Protein AF-A0A959H2X7-F1 (afdb_monomer)

Structure (mmCIF, N/CA/C/O backbone):
data_AF-A0A959H2X7-F1
#
_entry.id   AF-A0A959H2X7-F1
#
loop_
_atom_site.group_PDB
_atom_site.id
_atom_site.type_symbol
_atom_site.label_atom_id
_atom_site.label_alt_id
_atom_site.label_comp_id
_atom_site.label_asym_id
_atom_site.label_entity_id
_atom_site.label_seq_id
_atom_site.pdbx_PDB_ins_code
_atom_site.Cartn_x
_atom_site.Cartn_y
_atom_site.Cartn_z
_atom_site.occupancy
_atom_site.B_iso_or_equiv
_atom_site.auth_seq_id
_atom_site.auth_comp_id
_atom_site.auth_asym_id
_atom_site.auth_atom_id
_atom_site.pdbx_PDB_model_num
ATOM 1 N N . MET A 1 1 ? -2.324 6.384 -25.049 1.00 55.34 1 MET A N 1
ATOM 2 C CA . MET A 1 1 ? -1.169 5.692 -25.666 1.00 55.34 1 MET A CA 1
ATOM 3 C C . MET A 1 1 ? 0.102 6.558 -25.771 1.00 55.34 1 MET A C 1
ATOM 5 O O . MET A 1 1 ? 1.014 6.159 -26.473 1.00 55.34 1 MET A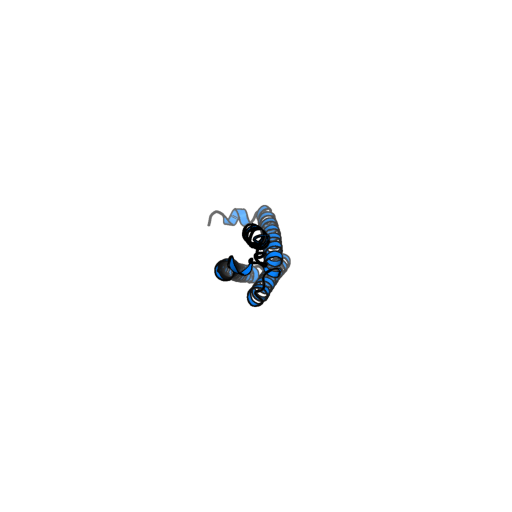 O 1
ATOM 9 N N . LEU A 1 2 ? 0.213 7.703 -25.070 1.00 51.81 2 LEU A N 1
ATOM 10 C CA . LEU A 1 2 ? 1.432 8.545 -25.046 1.00 51.81 2 LEU A CA 1
ATOM 11 C C . LEU A 1 2 ? 2.323 8.313 -23.806 1.00 51.81 2 LEU A C 1
ATOM 13 O O . LEU A 1 2 ? 3.511 8.597 -23.838 1.00 51.81 2 LEU A O 1
ATOM 17 N N . PHE A 1 3 ? 1.772 7.744 -22.729 1.00 52.09 3 PHE A N 1
ATOM 18 C CA . PHE A 1 3 ? 2.490 7.519 -21.465 1.00 52.09 3 PHE A CA 1
ATOM 19 C C . PHE A 1 3 ? 3.206 6.166 -21.377 1.00 52.09 3 PHE A C 1
ATOM 21 O O . PHE A 1 3 ? 3.947 5.922 -20.431 1.00 52.09 3 PHE A O 1
ATOM 28 N N . THR A 1 4 ? 3.046 5.298 -22.377 1.00 53.69 4 THR A N 1
ATOM 29 C CA . THR A 1 4 ? 3.745 4.005 -22.444 1.00 53.69 4 THR A CA 1
ATOM 30 C C . THR A 1 4 ? 5.264 4.177 -22.576 1.00 53.69 4 THR A C 1
ATOM 32 O O . THR A 1 4 ? 6.015 3.276 -22.225 1.00 53.69 4 THR A O 1
ATOM 35 N N . PHE A 1 5 ? 5.728 5.350 -23.023 1.00 51.44 5 PHE A N 1
ATOM 36 C CA . PHE A 1 5 ? 7.151 5.688 -23.098 1.00 51.44 5 PHE A CA 1
ATOM 37 C C . PHE A 1 5 ? 7.775 5.959 -21.714 1.00 51.44 5 PHE A C 1
ATOM 39 O O . PHE A 1 5 ? 8.951 5.679 -21.515 1.00 51.44 5 PHE A O 1
ATOM 46 N N . LEU A 1 6 ? 6.992 6.424 -20.727 1.00 51.12 6 LEU A N 1
ATOM 47 C CA . LEU A 1 6 ? 7.472 6.594 -19.345 1.00 51.12 6 LEU A CA 1
ATOM 48 C C . LEU A 1 6 ? 7.590 5.253 -18.599 1.00 51.12 6 LEU A C 1
ATOM 50 O O . LEU A 1 6 ? 8.386 5.138 -17.675 1.00 51.12 6 LEU A O 1
ATOM 54 N N . ILE A 1 7 ? 6.862 4.220 -19.032 1.00 55.22 7 ILE A N 1
ATOM 55 C CA . ILE A 1 7 ? 7.018 2.840 -18.538 1.00 55.22 7 ILE A CA 1
ATOM 56 C C . ILE A 1 7 ? 8.365 2.229 -18.949 1.00 55.22 7 ILE A C 1
ATOM 58 O O . ILE A 1 7 ? 8.923 1.432 -18.207 1.00 55.22 7 ILE A O 1
ATOM 62 N N . ALA A 1 8 ? 8.931 2.647 -20.084 1.00 53.41 8 ALA A N 1
ATOM 63 C CA . ALA A 1 8 ? 10.238 2.197 -20.566 1.00 53.41 8 ALA A CA 1
ATOM 64 C C . ALA A 1 8 ? 11.419 3.006 -19.987 1.00 53.41 8 ALA A C 1
ATOM 66 O O . ALA A 1 8 ? 12.521 2.969 -20.534 1.00 53.41 8 ALA A O 1
ATOM 67 N N . THR A 1 9 ? 11.203 3.756 -18.899 1.00 61.81 9 THR A N 1
ATOM 68 C CA . THR A 1 9 ? 12.278 4.440 -18.167 1.00 61.81 9 THR A CA 1
ATOM 69 C C . THR A 1 9 ? 12.528 3.767 -16.816 1.00 61.81 9 THR A C 1
ATOM 71 O O . THR A 1 9 ? 11.572 3.342 -16.170 1.00 61.81 9 THR A O 1
ATOM 74 N N . PRO A 1 10 ? 13.784 3.722 -16.327 1.00 61.41 10 PRO A N 1
ATOM 75 C CA . PRO A 1 10 ? 14.142 3.097 -15.043 1.00 61.41 10 PRO A CA 1
ATOM 76 C C . PRO A 1 10 ? 13.430 3.716 -13.823 1.00 61.41 10 PRO A C 1
ATOM 78 O O . PRO A 1 10 ? 13.455 3.157 -12.731 1.00 61.41 10 PRO A O 1
ATOM 81 N N . LEU A 1 11 ? 12.763 4.863 -14.000 1.00 65.06 11 LEU A N 1
ATOM 82 C CA . LEU A 1 11 ? 11.915 5.487 -12.986 1.00 65.06 11 LEU A CA 1
ATOM 83 C C . LEU A 1 11 ? 10.637 4.688 -12.688 1.00 65.06 11 LEU A C 1
ATOM 85 O O . LEU A 1 11 ? 10.121 4.783 -11.574 1.00 65.06 11 LEU A O 1
ATOM 89 N N . HIS A 1 12 ? 10.135 3.897 -13.643 1.00 72.00 12 HIS A N 1
ATOM 90 C CA . HIS A 1 12 ? 8.969 3.036 -13.437 1.00 72.00 12 HIS A CA 1
ATOM 91 C C . HIS A 1 12 ? 9.218 2.027 -12.309 1.00 72.00 12 HIS A C 1
ATOM 93 O O . HIS A 1 12 ? 8.419 1.920 -11.380 1.00 72.00 12 HIS A O 1
ATOM 99 N N . ASP A 1 13 ? 10.372 1.367 -12.326 1.00 72.38 13 ASP A N 1
ATOM 100 C CA . ASP A 1 13 ? 10.699 0.340 -11.338 1.00 72.38 13 ASP A CA 1
ATOM 101 C C . ASP A 1 13 ? 10.887 0.930 -9.933 1.00 72.38 13 ASP A C 1
ATOM 103 O O . ASP A 1 13 ? 10.501 0.312 -8.937 1.00 72.38 13 ASP A O 1
ATOM 107 N N . ILE A 1 14 ? 11.401 2.163 -9.838 1.00 79.69 14 ILE A N 1
ATOM 108 C CA . ILE A 1 14 ? 11.498 2.899 -8.569 1.00 79.69 14 ILE A CA 1
ATOM 109 C C . ILE A 1 14 ? 10.101 3.224 -8.036 1.00 79.69 14 ILE A C 1
ATOM 111 O O . ILE A 1 14 ? 9.827 2.985 -6.860 1.00 79.69 14 ILE A O 1
ATOM 115 N N . MET A 1 15 ? 9.205 3.733 -8.886 1.00 79.31 15 MET A N 1
ATOM 116 C CA . MET A 1 15 ? 7.830 4.049 -8.490 1.00 79.31 15 MET A CA 1
ATOM 117 C C . MET A 1 15 ? 7.098 2.805 -7.979 1.00 79.31 15 MET A C 1
ATOM 119 O O . MET A 1 15 ? 6.458 2.861 -6.927 1.00 79.31 15 MET A O 1
ATOM 123 N N . VAL A 1 16 ? 7.227 1.676 -8.681 1.00 79.44 16 VAL A N 1
ATOM 124 C CA . VAL A 1 16 ? 6.609 0.413 -8.257 1.00 79.44 16 VAL A CA 1
ATOM 125 C C . VAL A 1 16 ? 7.199 -0.065 -6.932 1.00 79.44 16 VAL A C 1
ATOM 127 O O . VAL A 1 16 ? 6.450 -0.494 -6.054 1.00 79.44 16 VAL A O 1
ATOM 130 N N . THR A 1 17 ? 8.512 0.073 -6.740 1.00 82.31 17 THR A N 1
ATOM 131 C CA . THR A 1 17 ? 9.177 -0.292 -5.481 1.00 82.31 17 THR A CA 1
ATOM 132 C C . THR A 1 17 ? 8.684 0.568 -4.316 1.00 82.31 17 THR A C 1
ATOM 134 O O . THR A 1 17 ? 8.293 0.025 -3.284 1.00 82.31 17 THR A O 1
ATOM 137 N N . VAL A 1 18 ? 8.632 1.894 -4.480 1.00 86.00 18 VAL A N 1
ATOM 138 C CA . VAL A 1 18 ? 8.153 2.830 -3.445 1.00 86.00 18 VAL A CA 1
ATOM 139 C C . VAL A 1 18 ? 6.676 2.605 -3.125 1.00 86.00 18 VAL A C 1
ATOM 141 O O . VAL A 1 18 ? 6.293 2.572 -1.957 1.00 86.00 18 VAL A O 1
ATOM 144 N N . SER A 1 19 ? 5.836 2.410 -4.144 1.00 84.31 19 SER A N 1
ATOM 145 C CA . SER A 1 19 ? 4.428 2.082 -3.920 1.00 84.31 19 SER A CA 1
ATOM 146 C C . SER A 1 19 ? 4.300 0.769 -3.154 1.00 84.31 19 SER A C 1
ATOM 148 O O . SER A 1 19 ? 3.525 0.687 -2.207 1.00 84.31 19 SER A O 1
ATOM 150 N N . SER A 1 20 ? 5.083 -0.246 -3.519 1.00 82.44 20 SER A N 1
ATOM 151 C CA . SER A 1 20 ? 5.008 -1.563 -2.892 1.00 82.44 20 SER A CA 1
ATOM 152 C C . SER A 1 20 ? 5.427 -1.535 -1.422 1.00 82.44 20 SER A C 1
ATOM 154 O O . SER A 1 20 ? 4.765 -2.150 -0.587 1.00 82.44 20 SER A O 1
ATOM 156 N N . THR A 1 21 ? 6.487 -0.797 -1.079 1.00 85.56 21 THR A N 1
ATOM 157 C CA . THR A 1 21 ? 6.936 -0.655 0.315 1.00 85.56 21 THR A CA 1
ATOM 158 C C . THR A 1 21 ? 5.927 0.114 1.158 1.00 85.56 21 THR A C 1
ATOM 160 O O . THR A 1 21 ? 5.614 -0.320 2.268 1.00 85.56 21 THR A O 1
ATOM 163 N N . LEU A 1 22 ? 5.359 1.202 0.628 1.00 86.94 22 LEU A N 1
ATOM 164 C CA . LEU A 1 22 ? 4.331 1.973 1.326 1.00 86.94 22 LEU A CA 1
ATOM 165 C C . LEU A 1 22 ? 3.063 1.141 1.547 1.00 86.94 22 LEU A C 1
ATOM 167 O O . LEU A 1 22 ? 2.499 1.147 2.641 1.00 86.94 22 LEU A O 1
ATOM 171 N N . THR A 1 23 ? 2.644 0.377 0.538 1.00 84.38 23 THR A N 1
ATOM 172 C CA . THR A 1 23 ? 1.507 -0.536 0.644 1.00 84.38 23 THR A CA 1
ATOM 173 C C . THR A 1 23 ? 1.774 -1.663 1.644 1.00 84.38 23 THR A C 1
ATOM 175 O O . THR A 1 23 ? 0.892 -1.975 2.445 1.00 84.38 23 THR A O 1
ATOM 178 N N . MET A 1 24 ? 2.985 -2.233 1.669 1.00 84.69 24 MET A N 1
ATOM 179 C CA . MET A 1 24 ? 3.352 -3.250 2.659 1.00 84.69 24 MET A CA 1
ATOM 180 C C . MET A 1 24 ? 3.296 -2.686 4.082 1.00 84.69 24 MET A C 1
ATOM 182 O O . MET A 1 24 ? 2.736 -3.318 4.977 1.00 84.69 24 MET A O 1
ATOM 186 N N . LEU A 1 25 ? 3.837 -1.481 4.282 1.00 87.62 25 LEU A N 1
ATOM 187 C CA . LEU A 1 25 ? 3.815 -0.797 5.570 1.00 87.62 25 LEU A CA 1
ATOM 188 C C . LEU A 1 25 ? 2.375 -0.489 6.003 1.00 87.62 25 LEU A C 1
ATOM 190 O O . LEU A 1 25 ? 2.002 -0.771 7.140 1.00 87.62 25 LEU A O 1
ATOM 194 N N . GLY A 1 26 ? 1.543 0.016 5.088 1.00 86.19 26 GLY A N 1
ATOM 195 C CA . GLY A 1 26 ? 0.124 0.271 5.336 1.00 86.19 26 GLY A CA 1
ATOM 196 C C . GLY A 1 26 ? -0.630 -0.992 5.756 1.00 86.19 26 GLY A C 1
ATOM 197 O O . GLY A 1 26 ? -1.279 -1.000 6.802 1.00 86.19 26 GLY A O 1
ATOM 198 N N . LEU A 1 27 ? -0.484 -2.088 5.001 1.00 83.25 27 LEU A N 1
ATOM 199 C CA . LEU A 1 27 ? -1.080 -3.382 5.348 1.00 83.25 27 LEU A CA 1
ATOM 200 C C . LEU A 1 27 ? -0.578 -3.905 6.696 1.00 83.25 27 LEU A C 1
ATOM 202 O O . LEU A 1 27 ? -1.370 -4.452 7.460 1.00 83.25 27 LEU A O 1
ATOM 206 N N . PHE A 1 28 ? 0.701 -3.716 7.020 1.00 84.38 28 PHE A N 1
ATOM 207 C CA . PHE A 1 28 ? 1.258 -4.119 8.309 1.00 84.38 28 PHE A CA 1
ATOM 208 C C . PHE A 1 28 ? 0.587 -3.382 9.477 1.00 84.38 28 PHE A C 1
ATOM 210 O O . PHE A 1 28 ? 0.102 -4.029 10.408 1.00 84.38 28 PHE A O 1
ATOM 217 N N . TYR A 1 29 ? 0.478 -2.052 9.409 1.00 85.06 29 TYR A N 1
ATOM 218 C CA . TYR A 1 29 ? -0.203 -1.265 10.445 1.00 85.06 29 TYR A CA 1
ATOM 219 C C . TYR A 1 29 ? -1.683 -1.629 10.571 1.00 85.06 29 TYR A C 1
ATOM 221 O O . TYR A 1 29 ? -2.167 -1.837 11.685 1.00 85.06 29 TYR A O 1
ATOM 229 N N . ILE A 1 30 ? -2.384 -1.766 9.442 1.00 82.69 30 ILE A N 1
ATOM 230 C CA . ILE A 1 30 ? -3.786 -2.201 9.417 1.00 82.69 30 ILE A CA 1
ATOM 231 C C . ILE A 1 30 ? -3.926 -3.584 10.064 1.00 82.69 30 ILE A C 1
ATOM 233 O O . ILE A 1 30 ? -4.817 -3.794 10.881 1.00 82.69 30 ILE A O 1
ATOM 237 N N . THR A 1 31 ? -3.019 -4.517 9.770 1.00 81.94 31 THR A N 1
ATOM 238 C CA . THR A 1 31 ? -3.040 -5.868 10.349 1.00 81.94 31 THR A CA 1
ATOM 239 C C . THR A 1 31 ? -2.841 -5.831 11.860 1.00 81.94 31 THR A C 1
ATOM 241 O O . THR A 1 31 ? -3.597 -6.472 12.588 1.00 81.94 31 THR A O 1
ATOM 244 N N . VAL A 1 32 ? -1.868 -5.062 12.360 1.00 81.62 32 VAL A N 1
ATOM 245 C CA . VAL A 1 32 ? -1.637 -4.901 13.807 1.00 81.62 32 VAL A CA 1
ATOM 246 C C . VAL A 1 32 ? -2.862 -4.292 14.495 1.00 81.62 32 VAL A C 1
ATOM 248 O O . VAL A 1 32 ? -3.254 -4.749 15.572 1.00 81.62 32 VAL A O 1
ATOM 251 N N . PHE A 1 33 ? -3.494 -3.302 13.863 1.00 79.00 33 PHE A N 1
ATOM 252 C CA . PHE A 1 33 ? -4.722 -2.684 14.354 1.00 79.00 33 PHE A CA 1
ATOM 253 C C . PHE A 1 33 ? -5.888 -3.685 14.403 1.00 79.00 33 PHE A C 1
ATOM 255 O O . PHE A 1 33 ? -6.535 -3.837 15.437 1.00 79.00 33 PHE A O 1
ATOM 262 N N . ILE A 1 34 ? -6.100 -4.454 13.333 1.00 77.00 34 ILE A N 1
ATOM 263 C CA . ILE A 1 34 ? -7.148 -5.481 13.251 1.00 77.00 34 ILE A CA 1
ATOM 264 C C . ILE A 1 34 ? -6.887 -6.643 14.217 1.00 77.00 34 ILE A C 1
ATOM 266 O O . ILE A 1 34 ? -7.827 -7.204 14.775 1.00 77.00 34 ILE A O 1
ATOM 270 N N . LEU A 1 35 ? -5.631 -7.002 14.493 1.00 72.19 35 LEU A N 1
ATOM 271 C CA . LEU A 1 35 ? -5.313 -8.039 15.479 1.00 72.19 35 LEU A CA 1
ATOM 272 C C . LEU A 1 35 ? -5.787 -7.679 16.894 1.00 72.19 35 LEU A C 1
ATOM 274 O O . LEU A 1 35 ? -6.120 -8.592 17.659 1.00 72.19 35 LEU A O 1
ATOM 278 N N . LYS A 1 36 ? -5.860 -6.381 17.220 1.00 70.31 36 LYS A N 1
ATOM 279 C CA . LYS A 1 36 ? -6.411 -5.882 18.488 1.00 70.31 36 LYS A CA 1
ATOM 280 C C . LYS A 1 36 ? -7.936 -5.967 18.563 1.00 70.31 36 LYS A C 1
ATOM 282 O O . LYS A 1 36 ? -8.456 -5.974 19.673 1.00 70.31 36 LYS A O 1
ATOM 287 N N . THR A 1 37 ? -8.637 -6.085 17.435 1.00 71.06 37 THR A N 1
ATOM 288 C CA . THR A 1 37 ? -10.099 -6.213 17.428 1.00 71.06 37 THR A CA 1
ATOM 289 C C . THR A 1 37 ? -10.557 -7.626 17.802 1.00 71.06 37 THR A C 1
ATOM 291 O O . THR A 1 37 ? -9.828 -8.617 17.624 1.00 71.06 37 THR A O 1
ATOM 294 N N . LYS A 1 38 ? -11.782 -7.748 18.324 1.00 68.00 38 LYS A N 1
ATOM 295 C CA . LYS A 1 38 ? -12.333 -9.023 18.815 1.00 68.00 38 LYS A CA 1
ATOM 296 C C . LYS A 1 38 ? -12.900 -9.908 17.694 1.00 68.00 38 LYS A C 1
ATOM 298 O O . LYS A 1 38 ? -13.245 -11.069 17.928 1.00 68.00 38 LYS A O 1
ATOM 303 N N . LEU A 1 39 ? -12.951 -9.394 16.465 1.00 69.38 39 LEU A N 1
ATOM 304 C CA . LEU A 1 39 ? -13.560 -10.057 15.317 1.00 69.38 39 LEU A CA 1
ATOM 305 C C . LEU A 1 39 ? -12.581 -10.986 14.571 1.00 69.38 39 LEU A C 1
ATOM 307 O O . LEU A 1 39 ? -11.683 -10.551 13.853 1.00 69.38 39 LEU A O 1
ATOM 311 N N . HIS A 1 40 ? -12.775 -12.301 14.708 1.00 72.44 40 HIS A N 1
ATOM 312 C CA . HIS A 1 40 ? -11.896 -13.319 14.112 1.00 72.44 40 HIS A CA 1
ATOM 313 C C . HIS A 1 40 ? -11.960 -13.390 12.575 1.00 72.44 40 HIS A C 1
ATOM 3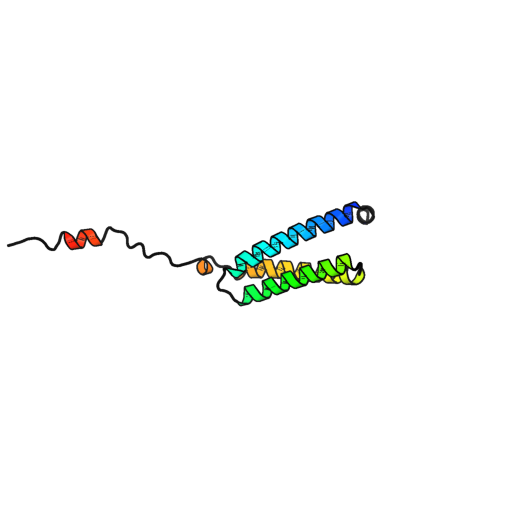15 O O . HIS A 1 40 ? -10.959 -13.717 11.941 1.00 72.44 40 HIS A O 1
ATOM 321 N N . TRP A 1 41 ? -13.102 -13.057 11.964 1.00 72.94 41 TRP A N 1
ATOM 322 C CA . TRP A 1 41 ? -13.272 -13.120 10.505 1.00 72.94 41 TRP A CA 1
ATOM 323 C C . TRP A 1 41 ? -12.412 -12.080 9.774 1.00 72.94 41 TRP A C 1
ATOM 325 O O . TRP A 1 41 ? -11.745 -12.386 8.785 1.00 72.94 41 TRP A O 1
ATOM 335 N N . LEU A 1 42 ? -12.358 -10.864 10.325 1.00 73.75 42 LEU A N 1
ATOM 336 C CA . LEU A 1 42 ? -11.530 -9.767 9.822 1.00 73.75 42 LEU A CA 1
ATOM 337 C C . LEU A 1 42 ? -10.036 -10.117 9.861 1.00 73.75 42 LEU A C 1
ATOM 339 O O . LEU A 1 42 ? -9.305 -9.796 8.925 1.00 73.75 42 LEU A O 1
ATOM 343 N N . LYS A 1 43 ? -9.589 -10.838 10.900 1.00 79.12 43 LYS A N 1
ATOM 344 C CA . LYS A 1 43 ? -8.198 -11.308 11.019 1.00 79.12 43 LYS A CA 1
ATOM 345 C C . LYS A 1 43 ? -7.815 -12.216 9.853 1.00 79.12 43 LYS A C 1
ATOM 347 O O . LYS A 1 43 ? -6.768 -12.010 9.246 1.00 79.12 43 LYS A O 1
ATOM 352 N N . PHE A 1 44 ? -8.668 -13.183 9.511 1.00 79.88 44 PHE A N 1
ATOM 353 C CA . PHE A 1 44 ? -8.404 -14.101 8.400 1.00 79.88 44 PHE A CA 1
ATOM 354 C C . PHE A 1 44 ? -8.362 -13.368 7.053 1.00 79.88 44 PHE A C 1
ATOM 356 O O . PHE A 1 44 ? -7.440 -13.578 6.264 1.00 79.88 44 PHE A O 1
ATOM 363 N N 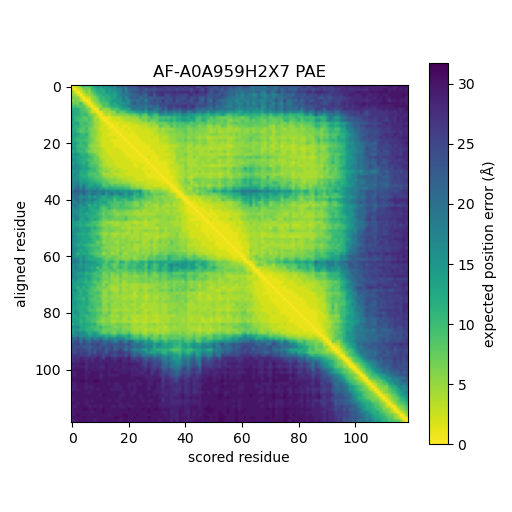. PHE A 1 45 ? -9.309 -12.453 6.821 1.00 81.06 45 PHE A N 1
ATOM 364 C CA . PHE A 1 45 ? -9.354 -11.658 5.593 1.00 81.06 45 PHE A CA 1
ATOM 365 C C . PHE A 1 45 ? -8.111 -10.766 5.437 1.00 81.06 45 PHE A C 1
ATOM 367 O O . PHE A 1 45 ? -7.497 -10.713 4.371 1.00 81.06 45 PHE A O 1
ATOM 374 N N . CYS A 1 46 ? -7.693 -10.115 6.524 1.00 81.44 46 CYS A N 1
ATOM 375 C CA . CYS A 1 46 ? -6.517 -9.255 6.542 1.00 81.44 46 CYS A CA 1
ATOM 376 C C . CYS A 1 46 ? -5.220 -10.050 6.295 1.00 81.44 46 CYS A C 1
ATOM 378 O O . CYS A 1 46 ? -4.428 -9.669 5.433 1.00 81.44 46 CYS A O 1
ATOM 380 N N . ILE A 1 47 ? -5.041 -11.212 6.937 1.00 81.94 47 ILE A N 1
ATOM 381 C CA . ILE A 1 47 ? -3.892 -12.103 6.679 1.00 81.94 47 ILE A CA 1
ATOM 382 C C . ILE A 1 47 ? -3.873 -12.566 5.214 1.00 81.94 47 ILE A C 1
ATOM 384 O O . ILE A 1 47 ? -2.818 -12.545 4.577 1.00 81.94 47 ILE A O 1
ATOM 388 N N . GLY A 1 48 ? -5.034 -12.927 4.658 1.00 84.38 48 GLY A N 1
ATOM 389 C CA . GLY A 1 48 ? -5.164 -13.298 3.247 1.00 84.38 48 GLY A CA 1
ATOM 390 C C . GLY A 1 48 ? -4.737 -12.176 2.298 1.00 84.38 48 GLY A C 1
ATOM 391 O O . GLY A 1 48 ? -3.984 -12.422 1.357 1.00 84.38 48 GLY A O 1
ATOM 392 N N . SER A 1 49 ? -5.138 -10.932 2.577 1.00 81.75 49 SER A N 1
ATOM 393 C CA . SER A 1 49 ? -4.724 -9.774 1.772 1.00 81.75 49 SER A CA 1
ATOM 394 C C . SER A 1 49 ? -3.207 -9.542 1.797 1.00 81.75 49 SER A C 1
ATOM 396 O O . SER A 1 49 ? -2.604 -9.251 0.763 1.00 81.75 49 SER A O 1
ATOM 398 N N . LEU A 1 50 ? -2.573 -9.749 2.956 1.00 83.38 50 LEU A N 1
ATOM 399 C CA . LEU A 1 50 ? -1.134 -9.586 3.136 1.00 83.38 50 LEU A CA 1
ATOM 400 C C . LEU A 1 50 ? -0.377 -10.671 2.359 1.00 83.38 50 LEU A C 1
ATOM 402 O O . LEU A 1 50 ? 0.611 -10.378 1.686 1.00 83.38 50 LEU A O 1
ATOM 406 N N . LEU A 1 51 ? -0.897 -11.902 2.360 1.00 85.12 51 LEU A N 1
ATOM 407 C CA . LEU A 1 51 ? -0.350 -13.018 1.589 1.00 85.12 51 LEU A CA 1
ATOM 408 C C . LEU A 1 51 ? -0.465 -12.807 0.069 1.00 85.12 51 LEU A C 1
ATOM 410 O O . LEU A 1 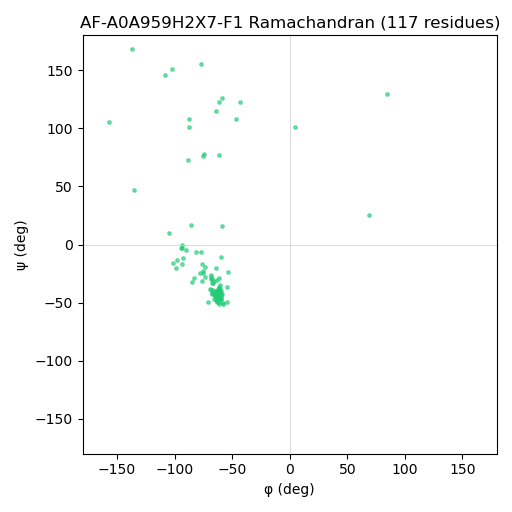51 ? 0.492 -13.077 -0.662 1.00 85.12 51 LEU A O 1
ATOM 414 N N . ILE A 1 52 ? -1.606 -12.307 -0.417 1.00 84.12 52 ILE A N 1
ATOM 415 C CA . ILE A 1 52 ? -1.809 -11.970 -1.840 1.00 84.12 52 ILE A CA 1
ATOM 416 C C . ILE A 1 52 ? -0.837 -10.868 -2.267 1.00 84.12 52 ILE A C 1
ATOM 418 O O . ILE A 1 52 ? -0.209 -10.957 -3.328 1.00 84.12 52 ILE A O 1
ATOM 422 N N . PHE A 1 53 ? -0.666 -9.851 -1.425 1.00 82.44 53 PHE A N 1
ATOM 423 C CA . PHE A 1 53 ? 0.265 -8.765 -1.693 1.00 82.44 53 PHE A CA 1
ATOM 424 C C . PHE A 1 53 ? 1.718 -9.258 -1.751 1.00 82.44 53 PHE A C 1
ATOM 426 O O . PHE A 1 53 ? 2.441 -8.956 -2.700 1.00 82.44 53 PHE A O 1
ATOM 433 N N . TYR A 1 54 ? 2.126 -10.104 -0.802 1.00 83.19 54 TYR A N 1
ATOM 434 C CA . TYR A 1 54 ? 3.464 -10.701 -0.782 1.00 83.19 54 TYR A CA 1
ATOM 435 C C . TYR A 1 54 ? 3.726 -11.578 -2.014 1.00 83.19 54 TYR A C 1
ATOM 437 O O . TYR A 1 54 ? 4.794 -11.519 -2.622 1.00 83.19 54 TYR A O 1
ATOM 445 N N . SER A 1 55 ? 2.714 -12.344 -2.429 1.00 81.56 55 SER A N 1
ATOM 446 C CA . SER A 1 55 ? 2.763 -13.157 -3.647 1.00 81.56 55 SER A CA 1
ATOM 447 C C . SER A 1 55 ? 2.938 -12.282 -4.893 1.00 81.56 55 SER A C 1
ATOM 449 O O . SER A 1 55 ? 3.725 -12.613 -5.777 1.00 81.56 55 SER A O 1
ATOM 451 N N . THR A 1 56 ? 2.266 -11.130 -4.945 1.00 80.19 56 THR A N 1
ATOM 452 C CA . THR A 1 56 ? 2.401 -10.158 -6.043 1.00 80.19 56 THR A CA 1
ATOM 453 C C . THR A 1 56 ? 3.812 -9.568 -6.106 1.00 80.19 56 THR A C 1
ATOM 455 O O . THR A 1 56 ? 4.373 -9.481 -7.198 1.00 80.19 56 THR A O 1
ATOM 458 N N . LEU A 1 57 ? 4.431 -9.250 -4.960 1.00 80.25 57 LEU A N 1
ATOM 459 C CA . LEU A 1 57 ? 5.838 -8.823 -4.906 1.00 80.25 57 LEU A CA 1
ATOM 460 C C . LEU A 1 57 ? 6.798 -9.917 -5.38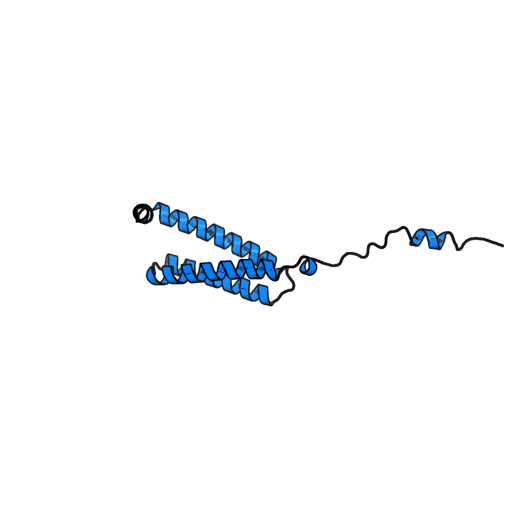7 1.00 80.25 57 LEU A C 1
ATOM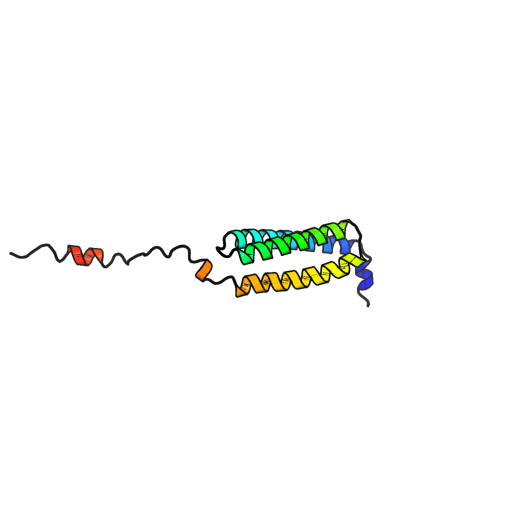 462 O O . LEU A 1 57 ? 7.735 -9.627 -6.130 1.00 80.25 57 LEU A O 1
ATOM 466 N N . TYR A 1 58 ? 6.570 -11.171 -4.989 1.00 81.69 58 TYR A N 1
ATOM 467 C CA . TYR A 1 58 ? 7.396 -12.294 -5.435 1.00 81.69 58 TYR A CA 1
ATOM 468 C C . TYR A 1 58 ? 7.332 -12.469 -6.956 1.00 81.69 58 TYR A C 1
ATOM 470 O O . TYR A 1 58 ? 8.364 -12.568 -7.617 1.00 81.69 58 TYR A O 1
ATOM 478 N N . LEU A 1 59 ? 6.125 -12.435 -7.526 1.00 81.56 59 LEU A N 1
ATOM 479 C CA . LEU A 1 59 ? 5.925 -12.469 -8.974 1.00 81.56 59 LEU A CA 1
ATOM 480 C C . LEU A 1 59 ? 6.601 -11.290 -9.681 1.00 81.56 59 LEU A C 1
ATOM 482 O O . LEU A 1 59 ? 7.155 -11.477 -10.767 1.00 81.56 59 LEU A O 1
ATOM 486 N N . TYR A 1 60 ? 6.531 -10.093 -9.084 1.00 75.38 60 TYR A N 1
ATOM 487 C CA . TYR A 1 60 ? 7.165 -8.882 -9.607 1.00 75.38 60 TYR A CA 1
ATOM 488 C C . TYR A 1 60 ? 8.681 -9.064 -9.698 1.00 75.38 60 TYR A C 1
ATOM 490 O O . TYR A 1 60 ? 9.259 -8.841 -10.759 1.00 75.38 60 TYR A O 1
ATOM 498 N N . GLY A 1 61 ? 9.309 -9.588 -8.641 1.00 76.12 61 GLY A N 1
ATOM 499 C CA . GLY A 1 61 ? 10.733 -9.938 -8.650 1.00 76.12 61 GLY A CA 1
ATOM 500 C C . GLY A 1 61 ? 11.089 -11.086 -9.604 1.00 76.12 61 GLY A C 1
ATOM 501 O O . GLY A 1 61 ? 12.173 -11.091 -10.178 1.00 76.12 61 GLY A O 1
ATOM 502 N N . ALA A 1 62 ? 10.176 -12.037 -9.818 1.00 80.62 62 ALA A N 1
ATOM 503 C CA . ALA A 1 62 ? 10.369 -13.162 -10.735 1.00 80.62 62 ALA A CA 1
ATOM 504 C C . ALA A 1 62 ? 10.209 -12.793 -12.226 1.00 80.62 62 ALA A C 1
ATOM 506 O O . ALA A 1 62 ? 10.447 -13.638 -13.090 1.00 80.62 62 ALA A O 1
ATOM 507 N N . GLY A 1 63 ? 9.787 -11.564 -12.552 1.00 74.25 63 GLY A N 1
ATOM 508 C CA . GLY A 1 63 ? 9.674 -11.085 -13.934 1.00 74.25 63 GLY A CA 1
ATOM 509 C C . GLY A 1 63 ? 8.568 -11.762 -14.756 1.00 74.25 63 GLY A C 1
ATOM 510 O O . GLY A 1 63 ? 8.659 -11.831 -15.980 1.00 74.25 63 GLY A O 1
ATOM 511 N N . HIS A 1 64 ? 7.517 -12.287 -14.116 1.00 76.12 64 HIS A N 1
ATOM 512 C CA . HIS A 1 64 ? 6.407 -12.965 -14.803 1.00 76.12 64 HIS A CA 1
ATOM 513 C C . HIS A 1 64 ? 5.297 -11.978 -15.220 1.00 76.12 64 HIS A C 1
ATOM 515 O O . HIS A 1 64 ? 4.202 -11.948 -14.655 1.00 76.12 64 HIS A O 1
ATOM 521 N N . TRP A 1 65 ? 5.574 -11.158 -16.238 1.00 74.19 65 TRP A N 1
ATOM 522 C CA . TRP A 1 65 ? 4.756 -10.006 -16.665 1.00 74.19 65 TRP A CA 1
ATOM 523 C C . TRP A 1 65 ? 3.275 -10.315 -16.965 1.00 74.19 65 TRP A C 1
ATOM 525 O O . TRP A 1 65 ? 2.396 -9.516 -16.644 1.00 74.19 65 TRP A O 1
ATOM 535 N N . GLY A 1 66 ? 2.970 -11.481 -17.547 1.00 78.75 66 GLY A N 1
ATOM 536 C CA . GLY A 1 66 ? 1.584 -11.880 -17.837 1.00 78.75 66 GLY A CA 1
ATOM 537 C C . GLY A 1 66 ? 0.774 -12.185 -16.574 1.00 78.75 66 GLY A C 1
ATOM 538 O O . GLY A 1 66 ? -0.392 -11.809 -16.464 1.00 78.75 66 GLY A O 1
ATOM 539 N N . LEU A 1 67 ? 1.415 -12.814 -15.590 1.00 77.56 67 LEU A N 1
ATOM 540 C CA . LEU A 1 67 ? 0.800 -13.138 -14.306 1.00 77.56 67 LEU A CA 1
ATOM 541 C C . LEU A 1 67 ? 0.691 -11.882 -13.420 1.00 77.56 67 LEU A C 1
ATOM 543 O O . LEU A 1 67 ? -0.291 -11.734 -12.696 1.00 77.56 67 LEU A O 1
ATOM 547 N N . LEU A 1 68 ? 1.633 -10.936 -13.547 1.00 77.56 68 LEU A N 1
ATOM 548 C CA . LEU A 1 68 ? 1.578 -9.614 -12.904 1.00 77.56 68 LEU A CA 1
ATOM 549 C C . LEU A 1 68 ? 0.289 -8.866 -13.231 1.00 77.56 68 LEU A C 1
ATOM 551 O O . LEU A 1 68 ? -0.385 -8.384 -12.325 1.00 77.56 68 LEU A O 1
ATOM 555 N N . ALA A 1 69 ? -0.075 -8.795 -14.513 1.00 82.06 69 ALA A N 1
ATOM 556 C CA . ALA A 1 69 ? -1.271 -8.074 -14.943 1.00 82.06 69 ALA A CA 1
ATOM 557 C C . ALA A 1 69 ? -2.553 -8.660 -14.320 1.00 82.06 69 ALA A C 1
ATOM 559 O O . ALA A 1 69 ? -3.481 -7.925 -13.971 1.00 82.06 69 ALA A O 1
ATOM 560 N N . VAL A 1 70 ? -2.595 -9.984 -14.140 1.00 85.56 70 VAL A N 1
ATOM 561 C CA . VAL A 1 70 ? -3.698 -10.675 -13.462 1.00 85.56 70 VAL A CA 1
ATOM 562 C C . VAL A 1 70 ? -3.677 -10.379 -11.964 1.00 85.56 70 VAL A C 1
ATOM 564 O O . VAL A 1 70 ? -4.697 -9.960 -11.412 1.00 85.56 70 VAL A O 1
ATOM 567 N N . MET A 1 71 ? -2.522 -10.524 -11.310 1.0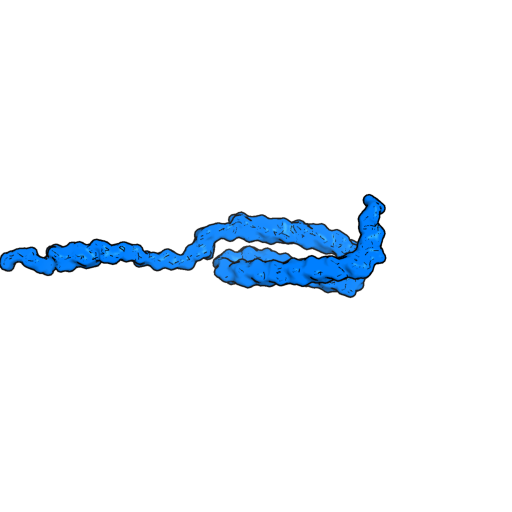0 81.19 71 MET A N 1
ATOM 568 C CA . MET A 1 71 ? -2.395 -10.273 -9.873 1.00 81.19 71 MET A CA 1
ATOM 569 C C . MET A 1 71 ? -2.678 -8.825 -9.499 1.00 81.19 71 MET A C 1
ATOM 571 O O . MET A 1 71 ? -3.220 -8.575 -8.428 1.00 81.19 71 MET A O 1
ATOM 575 N N . GLN A 1 72 ? -2.404 -7.869 -10.383 1.00 82.31 72 GLN A N 1
ATOM 576 C CA . GLN A 1 72 ? -2.708 -6.465 -10.134 1.00 82.31 72 GLN A CA 1
ATOM 577 C C . GLN A 1 72 ? -4.219 -6.208 -10.072 1.00 82.31 72 GLN A C 1
ATOM 579 O O . GLN A 1 72 ? -4.681 -5.487 -9.188 1.00 82.31 72 GLN A O 1
ATOM 584 N N . LYS A 1 73 ? -5.013 -6.867 -10.930 1.00 87.69 73 LYS A N 1
ATOM 585 C CA . LYS A 1 73 ? -6.483 -6.831 -10.841 1.00 87.69 73 LYS A CA 1
ATOM 586 C C . LYS A 1 73 ? -6.981 -7.470 -9.547 1.00 87.69 73 LYS A C 1
ATOM 588 O O . LYS A 1 73 ? -7.805 -6.882 -8.853 1.00 87.69 73 LYS A O 1
ATOM 593 N N . VAL A 1 74 ? -6.466 -8.655 -9.217 1.00 87.69 74 VAL A N 1
ATOM 594 C CA . VAL A 1 74 ? -6.843 -9.387 -7.997 1.00 87.69 74 VAL A CA 1
ATOM 595 C C . VAL A 1 74 ? -6.512 -8.569 -6.750 1.00 87.69 74 VAL A C 1
ATOM 597 O O . VAL A 1 74 ? -7.352 -8.430 -5.865 1.00 87.69 74 VAL A O 1
ATOM 600 N N . THR A 1 75 ? -5.325 -7.967 -6.711 1.00 84.94 75 THR A N 1
ATOM 601 C CA . THR A 1 75 ? -4.864 -7.122 -5.606 1.00 84.94 75 THR A CA 1
ATOM 602 C C . THR A 1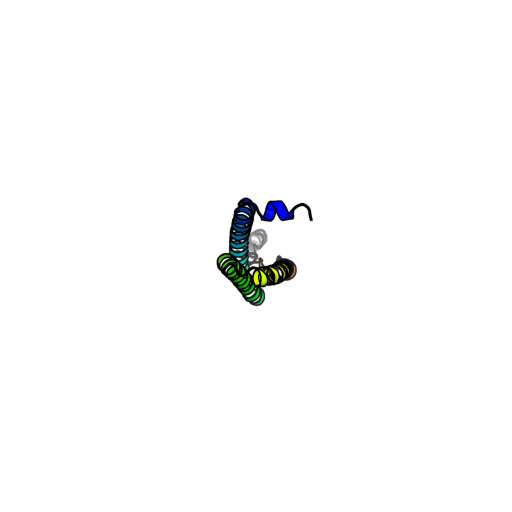 75 ? -5.751 -5.891 -5.454 1.00 84.94 75 THR A C 1
ATOM 604 O O . THR A 1 75 ? -6.120 -5.550 -4.336 1.00 84.94 75 THR A O 1
ATOM 607 N N . PHE A 1 76 ? -6.177 -5.270 -6.559 1.00 84.88 76 PHE A N 1
ATOM 608 C CA . PHE A 1 76 ? -7.093 -4.129 -6.517 1.00 84.88 76 PHE A CA 1
ATOM 609 C C . PHE A 1 76 ? -8.457 -4.497 -5.917 1.00 84.88 76 PHE A C 1
ATOM 611 O O . PHE A 1 76 ? -8.937 -3.818 -5.009 1.00 84.88 76 PHE A O 1
ATOM 618 N N . PHE A 1 77 ? -9.053 -5.612 -6.357 1.00 88.75 77 PHE A N 1
ATOM 619 C CA . PHE A 1 77 ? -10.289 -6.118 -5.752 1.00 88.75 77 PHE A CA 1
ATOM 620 C C . PHE A 1 77 ? -10.094 -6.460 -4.273 1.00 88.75 77 PHE A C 1
ATOM 622 O O . PHE A 1 77 ? -10.925 -6.091 -3.446 1.00 88.75 77 PHE A O 1
ATOM 629 N N . CYS A 1 78 ? -8.987 -7.115 -3.925 1.00 86.06 78 CYS A N 1
ATOM 630 C CA . CYS A 1 78 ? -8.676 -7.480 -2.547 1.00 86.06 78 CYS A CA 1
ATOM 631 C C . CYS A 1 78 ? -8.553 -6.244 -1.645 1.00 86.06 78 CYS A C 1
ATOM 633 O O . CYS A 1 78 ? -9.112 -6.243 -0.552 1.00 86.06 78 CYS A O 1
ATOM 635 N N . PHE A 1 79 ? -7.912 -5.170 -2.118 1.00 84.50 79 PHE A N 1
ATOM 636 C CA . PHE A 1 79 ? -7.823 -3.901 -1.392 1.00 84.50 79 PHE A CA 1
ATOM 637 C C . PHE A 1 79 ? -9.184 -3.257 -1.159 1.00 84.50 79 PHE A C 1
ATOM 639 O O . PHE A 1 79 ? -9.466 -2.839 -0.040 1.00 84.50 79 PHE A O 1
ATOM 646 N N . ILE A 1 80 ? -10.034 -3.206 -2.187 1.00 88.31 80 ILE A N 1
ATOM 647 C CA . ILE A 1 80 ? -11.394 -2.672 -2.054 1.00 88.31 80 ILE A CA 1
ATOM 648 C C . ILE A 1 80 ? -12.158 -3.462 -0.994 1.00 88.31 80 ILE A C 1
ATOM 650 O O . ILE A 1 80 ? -12.686 -2.872 -0.055 1.00 88.31 80 ILE A O 1
ATOM 654 N N . PHE A 1 81 ? -12.162 -4.793 -1.095 1.00 85.81 81 PHE A N 1
ATOM 655 C CA . PHE A 1 81 ? -12.819 -5.636 -0.102 1.00 85.81 81 PHE A CA 1
ATOM 656 C C . PHE A 1 81 ? -12.215 -5.474 1.292 1.00 85.81 81 PHE A C 1
ATOM 658 O O . PHE A 1 81 ? -12.961 -5.487 2.265 1.00 85.81 81 PHE A O 1
ATOM 665 N N . LEU A 1 82 ? -10.898 -5.298 1.412 1.00 84.19 82 LEU A N 1
ATOM 666 C CA . LEU A 1 82 ? -10.240 -5.074 2.696 1.00 84.19 82 LEU A CA 1
ATOM 667 C C . LEU A 1 82 ? -10.717 -3.774 3.333 1.00 84.19 82 LEU A C 1
ATOM 669 O O . LEU A 1 82 ? -11.141 -3.797 4.483 1.00 84.19 82 LEU A O 1
ATOM 673 N N . VAL A 1 83 ? -10.708 -2.672 2.584 1.00 83.56 83 VAL A N 1
ATOM 674 C CA . VAL A 1 83 ? -11.166 -1.367 3.078 1.00 83.56 83 VAL A CA 1
ATOM 675 C C . VAL A 1 83 ? -12.648 -1.419 3.448 1.00 83.56 83 VAL A C 1
ATOM 677 O O . VAL A 1 83 ? -12.996 -1.026 4.554 1.00 83.56 83 VAL A O 1
ATOM 680 N N . LEU A 1 84 ? -13.501 -1.994 2.593 1.00 86.69 84 LEU A N 1
ATOM 681 C CA . LEU A 1 84 ? -14.930 -2.178 2.878 1.00 86.69 84 LEU A CA 1
ATOM 682 C C . LEU A 1 84 ? -15.170 -3.048 4.110 1.00 86.69 84 LEU A C 1
ATOM 684 O O . LEU A 1 84 ? -16.004 -2.713 4.942 1.00 86.69 84 LEU A O 1
ATOM 688 N N . THR A 1 85 ? -14.449 -4.162 4.245 1.00 82.44 85 THR A N 1
ATOM 689 C CA . THR A 1 85 ? -14.606 -5.039 5.410 1.00 82.44 85 THR A CA 1
ATOM 690 C C . THR A 1 85 ? -14.194 -4.290 6.669 1.00 82.44 85 THR A C 1
ATOM 692 O O . THR A 1 85 ? -14.897 -4.373 7.665 1.00 82.44 85 THR A O 1
ATOM 695 N N . ILE A 1 86 ? -13.104 -3.520 6.631 1.00 80.19 86 ILE A N 1
ATOM 696 C CA . ILE A 1 86 ? -12.699 -2.691 7.768 1.00 80.19 86 ILE A CA 1
ATOM 697 C C . ILE A 1 86 ? -13.783 -1.660 8.076 1.00 80.19 86 ILE A C 1
ATOM 699 O O . ILE A 1 86 ? -14.221 -1.612 9.213 1.00 80.19 86 ILE A O 1
ATOM 703 N N . GLU A 1 87 ? -14.260 -0.897 7.098 1.00 82.06 87 GLU A N 1
ATOM 704 C CA . GLU A 1 87 ? -15.244 0.172 7.310 1.00 82.06 87 GLU A CA 1
ATOM 705 C C . GLU A 1 87 ? -16.596 -0.348 7.826 1.00 82.06 87 GLU A C 1
ATOM 707 O O . GLU A 1 87 ? -17.160 0.225 8.752 1.00 82.06 87 GLU A O 1
ATOM 712 N N . TYR A 1 88 ? -17.102 -1.456 7.278 1.00 77.25 88 TYR A N 1
ATOM 713 C CA . TYR A 1 88 ? -18.417 -1.992 7.647 1.00 77.25 88 TYR A CA 1
ATOM 714 C C . TYR A 1 88 ? -18.396 -2.886 8.890 1.00 77.25 88 TYR A C 1
ATOM 716 O O . TYR A 1 88 ? -19.391 -2.931 9.613 1.00 77.25 88 TYR A O 1
ATOM 724 N N . PHE A 1 89 ? -17.309 -3.625 9.143 1.00 74.44 89 PHE A N 1
ATOM 725 C CA . PHE A 1 89 ? -17.217 -4.499 10.322 1.00 74.44 89 PHE A CA 1
ATOM 726 C C . PHE A 1 89 ? -16.544 -3.838 11.526 1.00 74.44 89 PHE A C 1
ATOM 728 O O . PHE A 1 89 ? -16.694 -4.341 12.637 1.00 74.44 89 PHE A O 1
ATOM 735 N N . THR A 1 90 ? -15.812 -2.737 11.347 1.00 70.25 90 THR A N 1
ATOM 736 C CA . THR A 1 90 ? -15.242 -1.978 12.466 1.00 70.25 90 THR A CA 1
ATOM 737 C C . THR A 1 90 ? -16.272 -0.957 12.943 1.00 70.25 90 THR A C 1
ATOM 739 O O . THR A 1 90 ? -16.443 0.089 12.330 1.00 70.25 90 THR A O 1
ATOM 742 N N . SER A 1 91 ? -16.967 -1.253 14.041 1.00 65.06 91 SER A N 1
ATOM 743 C CA . SER A 1 91 ? -17.870 -0.304 14.706 1.00 65.06 91 SER A CA 1
ATOM 744 C C . SER A 1 91 ? -17.207 0.287 15.955 1.00 65.06 91 SER A C 1
ATOM 746 O O . SER A 1 91 ? -16.422 -0.397 16.613 1.00 65.06 91 SER A O 1
ATOM 748 N N . ASP A 1 92 ? -17.564 1.517 16.350 1.00 58.84 92 ASP A N 1
ATOM 749 C CA . ASP A 1 92 ? -17.122 2.136 17.617 1.00 58.84 92 ASP A CA 1
ATOM 750 C C . ASP A 1 92 ? -17.423 1.254 18.846 1.00 58.84 92 ASP A C 1
ATOM 752 O O . ASP A 1 92 ? -16.767 1.355 19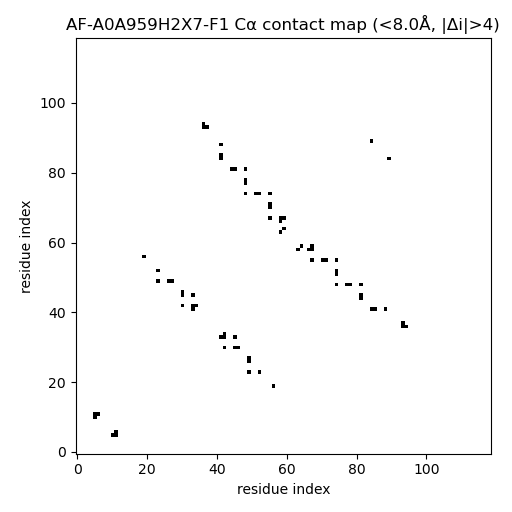.884 1.00 58.84 92 ASP A O 1
ATOM 756 N N . ALA A 1 93 ? -18.407 0.357 18.728 1.00 58.09 93 ALA A N 1
ATOM 757 C CA . ALA A 1 93 ? -18.772 -0.611 19.755 1.00 58.09 93 ALA A CA 1
ATOM 758 C C . ALA A 1 93 ? -17.712 -1.709 19.989 1.00 58.09 93 ALA A C 1
ATOM 760 O O . ALA A 1 93 ? -17.609 -2.194 21.114 1.00 58.09 93 ALA A O 1
ATOM 761 N N . ASP A 1 94 ? -16.901 -2.069 18.986 1.00 55.34 94 ASP A N 1
ATOM 762 C CA . ASP A 1 94 ? -15.809 -3.052 19.131 1.00 55.34 94 ASP A CA 1
ATOM 763 C C . ASP A 1 94 ? -14.582 -2.462 19.860 1.00 55.34 94 ASP A C 1
ATOM 765 O O . ASP A 1 94 ? -13.759 -3.210 20.388 1.00 55.34 94 ASP A O 1
ATOM 769 N N . PHE A 1 95 ? -14.480 -1.127 19.952 1.00 57.56 95 PHE A N 1
ATOM 770 C CA . PHE A 1 95 ? -13.447 -0.425 20.730 1.00 57.56 95 PHE A CA 1
ATOM 771 C C . PHE A 1 95 ? -13.878 -0.065 22.152 1.00 57.56 95 PHE A C 1
ATOM 773 O O . PHE A 1 95 ? -13.082 0.522 22.890 1.00 57.56 95 PHE A O 1
ATOM 780 N N . GLN A 1 96 ? -15.107 -0.395 22.565 1.00 50.47 96 GLN A N 1
ATOM 781 C CA . GLN A 1 96 ? -15.521 -0.205 23.954 1.00 50.47 96 GLN A CA 1
ATOM 782 C C . GLN A 1 96 ? -14.906 -1.284 24.843 1.00 50.47 96 GLN A C 1
ATOM 784 O O . GLN A 1 96 ? -15.565 -2.213 25.310 1.00 50.47 96 GLN A O 1
ATOM 789 N N . ASP A 1 97 ? -13.619 -1.109 25.117 1.00 55.09 97 ASP A N 1
ATOM 790 C CA . ASP A 1 97 ? -13.009 -1.634 26.321 1.00 55.09 97 ASP A CA 1
ATOM 791 C C . ASP A 1 97 ? -13.672 -0.916 27.504 1.00 55.09 97 ASP A C 1
ATOM 793 O O . ASP A 1 97 ? -13.645 0.313 27.589 1.00 55.09 97 ASP A O 1
ATOM 797 N N . HIS A 1 98 ? -14.391 -1.697 28.314 1.00 50.47 98 HIS A N 1
ATOM 798 C CA . HIS A 1 98 ? -15.096 -1.338 29.545 1.00 50.47 98 HIS A CA 1
ATOM 799 C C . HIS A 1 98 ? -15.080 0.153 29.877 1.00 50.47 98 HIS A C 1
ATOM 801 O O . HIS A 1 98 ? -14.136 0.649 30.490 1.00 50.47 98 HIS A O 1
ATOM 807 N N . LYS A 1 99 ? -16.185 0.846 29.582 1.00 45.81 99 LYS A N 1
ATOM 808 C CA . LYS A 1 99 ? -16.551 2.085 30.276 1.00 45.81 99 LYS A CA 1
ATOM 809 C C . LYS A 1 99 ? -16.367 1.789 31.773 1.00 45.81 99 LYS A C 1
ATOM 811 O O . LYS A 1 99 ? -17.154 0.998 32.304 1.00 45.81 99 LYS A O 1
ATOM 816 N N . PRO A 1 100 ? -15.343 2.322 32.476 1.00 49.59 100 PRO A N 1
ATOM 817 C CA . PRO A 1 100 ? -15.319 2.156 33.910 1.00 49.59 100 PRO A CA 1
ATOM 818 C C . PRO A 1 100 ? -16.583 2.856 34.373 1.00 49.59 100 PRO A C 1
ATOM 820 O O . PRO A 1 100 ? -16.816 4.020 34.029 1.00 49.59 100 PRO A O 1
ATOM 823 N N . ASN A 1 101 ? -17.438 2.110 35.064 1.00 51.22 101 ASN A N 1
ATOM 824 C CA . ASN A 1 101 ? -18.615 2.626 35.731 1.00 51.22 101 ASN A CA 1
ATOM 825 C C . ASN A 1 101 ? -18.145 3.638 36.785 1.00 51.22 101 ASN A C 1
ATOM 827 O O . ASN A 1 101 ? -18.040 3.342 37.971 1.00 51.22 101 ASN A O 1
ATOM 831 N N . ARG A 1 102 ? -17.783 4.839 36.334 1.00 52.97 102 ARG A N 1
ATOM 832 C CA . ARG A 1 102 ? -17.601 6.023 37.154 1.00 52.97 102 ARG A CA 1
ATOM 833 C C . ARG A 1 102 ? -19.011 6.454 37.504 1.00 52.97 102 ARG A C 1
ATOM 835 O O . ARG A 1 102 ? -19.560 7.373 36.902 1.00 52.97 102 ARG A O 1
ATOM 842 N N . LEU A 1 103 ? -19.587 5.732 38.464 1.00 57.22 103 LEU A N 1
ATOM 843 C CA . LEU A 1 103 ? -20.641 6.260 39.308 1.00 57.22 103 LEU A CA 1
ATOM 844 C C . LEU A 1 103 ? -20.195 7.675 39.701 1.00 57.22 103 LEU A C 1
ATOM 846 O O . LEU A 1 103 ? -19.075 7.829 40.207 1.00 57.22 103 LEU A O 1
ATOM 850 N N . PRO A 1 104 ? -20.985 8.721 39.417 1.00 49.38 104 PRO A N 1
ATOM 851 C CA . PRO A 1 104 ? -20.646 10.039 39.902 1.00 49.38 104 PRO A CA 1
ATOM 852 C C . PRO A 1 104 ? -20.574 9.953 41.427 1.00 49.38 104 PRO A C 1
ATOM 854 O O . PRO A 1 104 ? -21.511 9.506 42.089 1.00 49.38 104 PRO A O 1
ATOM 857 N N . LEU A 1 105 ? -19.443 10.394 41.975 1.00 53.75 105 LEU A N 1
ATOM 858 C CA . LEU A 1 105 ? -19.120 10.481 43.403 1.00 53.75 105 LEU A CA 1
ATOM 859 C C . LEU A 1 105 ? -20.097 11.359 44.221 1.00 53.75 105 LEU A C 1
ATOM 861 O O . LEU A 1 105 ? -19.780 11.763 45.332 1.00 53.75 105 LEU A O 1
ATOM 865 N N . GLN A 1 106 ? -21.278 11.688 43.695 1.00 52.09 106 GLN A N 1
ATOM 866 C CA . GLN A 1 106 ? -22.287 12.498 44.369 1.00 52.09 106 GLN A CA 1
ATOM 867 C C . GLN A 1 106 ? -23.321 11.677 45.147 1.00 52.09 106 GLN A C 1
ATOM 869 O O . GLN A 1 106 ? -24.040 12.250 45.960 1.00 52.09 106 GLN A O 1
ATOM 874 N N . GLN A 1 107 ? -23.384 10.351 44.975 1.00 49.91 107 GLN A N 1
ATOM 875 C CA . GLN A 1 107 ? -24.400 9.539 45.663 1.00 49.91 107 GLN A CA 1
ATOM 876 C C . GLN A 1 107 ? -23.901 8.839 46.941 1.00 49.91 107 GLN A C 1
ATOM 878 O O . GLN A 1 107 ? -24.715 8.405 47.753 1.00 49.91 107 GLN A O 1
ATOM 883 N N . GLN A 1 108 ? -22.585 8.781 47.185 1.00 51.41 108 GLN A N 1
ATOM 884 C CA . GLN A 1 108 ? -22.037 8.220 48.433 1.00 51.41 108 GLN A CA 1
ATOM 885 C C . GLN A 1 108 ? -22.015 9.227 49.593 1.00 51.41 108 GLN A C 1
ATOM 887 O O . GLN A 1 108 ? -22.178 8.824 50.743 1.00 51.41 108 GLN A O 1
ATOM 892 N N . THR A 1 109 ? -21.899 10.529 49.321 1.00 50.84 109 THR A N 1
ATOM 893 C CA . THR A 1 109 ? -21.907 11.574 50.361 1.00 50.84 109 THR A CA 1
ATOM 894 C C . THR A 1 109 ? -23.311 11.897 50.874 1.00 50.84 109 THR A C 1
ATOM 896 O O . THR A 1 109 ? -23.454 12.305 52.021 1.00 50.84 109 THR A O 1
ATOM 899 N N . ALA A 1 110 ? -24.362 11.647 50.085 1.00 49.66 110 ALA A N 1
ATOM 900 C CA . ALA A 1 110 ? -25.746 11.853 50.523 1.00 49.66 110 ALA A CA 1
ATOM 901 C C . ALA A 1 110 ? -26.247 10.763 51.493 1.00 49.66 110 ALA A C 1
ATOM 903 O O . ALA A 1 110 ? -27.137 11.022 52.296 1.00 49.66 110 ALA A O 1
ATOM 904 N N . ASN A 1 111 ? -25.659 9.559 51.466 1.00 50.38 111 ASN A N 1
ATOM 905 C CA . ASN A 1 111 ? -26.104 8.436 52.305 1.00 50.38 111 ASN A CA 1
ATOM 906 C C . ASN A 1 111 ? -25.336 8.304 53.639 1.00 50.38 111 ASN A C 1
ATOM 908 O O . ASN A 1 111 ? -25.658 7.447 54.455 1.00 50.38 111 ASN A O 1
ATOM 912 N N . GLN A 1 112 ? -24.323 9.148 53.872 1.00 51.44 112 GLN A N 1
ATOM 913 C CA . GLN A 1 112 ? -23.603 9.244 55.155 1.00 51.44 112 GLN A CA 1
ATOM 914 C C . GLN A 1 112 ? -24.053 10.452 55.997 1.00 51.44 112 GLN A C 1
ATOM 916 O O . GLN A 1 112 ? -23.821 10.480 57.198 1.00 51.44 112 GLN A O 1
ATOM 921 N N . VAL A 1 113 ? -24.752 11.423 55.396 1.00 54.69 113 VAL A N 1
ATOM 922 C CA . VAL A 1 113 ? -25.297 12.611 56.090 1.00 54.69 113 VAL A CA 1
ATOM 923 C C . VAL A 1 113 ? -26.755 12.399 56.547 1.00 54.69 113 VAL A C 1
ATOM 925 O O . VAL A 1 113 ? -27.332 13.245 57.213 1.00 54.69 113 VAL A O 1
ATOM 928 N N . GLY A 1 114 ? -27.360 11.246 56.234 1.00 53.19 114 GLY A N 1
ATOM 929 C CA . GLY A 1 114 ? -28.715 10.867 56.668 1.00 53.19 114 GLY A CA 1
ATOM 930 C C . GLY A 1 114 ? -28.767 9.823 57.790 1.00 53.19 114 GLY A C 1
ATOM 931 O O . GLY A 1 114 ? -29.832 9.269 58.052 1.00 53.19 114 GLY A O 1
ATOM 932 N N . ARG A 1 115 ? -27.628 9.490 58.415 1.00 50.81 115 ARG A N 1
ATOM 933 C CA . ARG A 1 115 ? -27.531 8.454 59.461 1.00 50.81 115 ARG A CA 1
ATOM 934 C C . ARG A 1 115 ? -26.684 8.914 60.651 1.00 50.81 115 ARG A C 1
ATOM 936 O O . ARG A 1 115 ? -25.811 8.195 61.120 1.00 50.81 115 ARG A O 1
ATOM 943 N N . GLY A 1 116 ? -26.943 10.125 61.123 1.00 51.50 116 GLY A N 1
ATOM 944 C CA . GLY A 1 116 ? -26.389 10.656 62.361 1.00 51.50 116 GLY A CA 1
ATOM 945 C C . GLY A 1 116 ? -27.304 11.760 62.871 1.00 51.50 116 GLY A C 1
ATOM 946 O O . GLY A 1 116 ? -27.297 12.841 62.303 1.00 51.50 116 GLY A O 1
ATOM 947 N N . GLU A 1 117 ? -28.062 11.438 63.922 1.00 42.72 117 GLU A N 1
ATOM 948 C CA . GLU A 1 117 ? -29.058 12.255 64.647 1.00 42.72 117 GLU A CA 1
ATOM 949 C C . GLU A 1 117 ? -30.476 12.268 64.032 1.00 42.72 117 GLU A C 1
ATOM 951 O O . GLU A 1 117 ? -30.609 12.476 62.826 1.00 42.72 117 GLU A O 1
ATOM 956 N N . PRO A 1 118 ? -31.554 12.010 64.818 1.00 43.22 118 PRO A N 1
ATOM 957 C CA . PRO A 1 118 ? -31.753 12.544 66.175 1.00 43.22 118 PRO A CA 1
ATOM 958 C C . PRO A 1 118 ? -32.285 11.572 67.262 1.00 43.22 118 PRO A C 1
ATOM 960 O O . PRO A 1 118 ? -32.877 10.535 66.962 1.00 43.22 118 PRO A O 1
ATOM 963 N N . LYS A 1 119 ? -32.187 12.086 68.502 1.00 37.72 119 LYS A N 1
ATOM 964 C CA . LYS A 1 119 ? -32.741 11.685 69.816 1.00 37.72 119 LYS A CA 1
ATOM 965 C C . LYS A 1 119 ? -31.897 10.797 70.724 1.00 37.72 119 LYS A C 1
ATOM 967 O O . LYS A 1 119 ? -31.705 9.608 70.406 1.00 37.72 119 LYS A O 1
#

Radius of gyration: 26.54 Å; Cα contacts (8 Å, |Δi|>4): 39; chains: 1; bounding box: 47×27×96 Å

Mean predicted aligned error: 13.97 Å

Secondary structure (DSSP, 8-state):
--THHHHTSTHHHHHHHHHHHHHHHHHHHHHHHHHHSS-HHHHHHHHHHHHHHHHHHHHHHTT-HHHHHHHHHHHHHHHHHHHHHHHHH--GGGG---------TTSSSTTTSSSS---

pLDDT: mean 71.31, std 14.12, range [37.72, 88.75]

Foldseek 3Di:
DVCVVVCVDPVVVVVVVVVLVVVLVVLVVVQVVVVPFPDPVLNVLSVVLNVLSVVLVVCVVVVVVVVNVVSVVVNVVSVVVNVVCCVVVDDPVRVPPDPPPPPPPPVVVVVVVPPDDDD

Solvent-accessible surface area (backbone atoms only — not comparable to full-atom values): 7193 Å² total; per-residue (Å²): 137,79,64,65,65,56,62,78,35,81,62,39,61,51,50,53,50,53,51,50,53,53,50,51,51,49,52,49,54,52,44,59,56,45,65,73,42,88,54,68,68,60,42,54,54,48,54,50,49,52,52,53,50,52,50,46,51,51,40,59,75,68,66,44,64,76,59,46,62,52,44,52,54,54,50,51,53,47,50,52,52,49,52,50,47,48,62,75,68,57,50,80,72,72,70,60,71,73,78,75,84,71,68,70,83,70,64,66,62,62,67,64,70,74,72,72,85,86,134

Sequence (119 aa):
MLFTFLIATPLHDIMVTVSSTLTMLGLFYITVFILKTKLHWLKFFCIGSLLIFYSTLYLYGAGHWGLLAVMQKVTFFCFIFLVLTIEYFTSDADFQDHKPNRLPLQQQTANQVGRGEPK

Nearest PDB structures (foldseek):
  8t1d-assembly1_D  TM=5.887E-01  e=4.652E+00  Homo sapiens
  8i03-assembly1_H  TM=3.882E-01  e=8.759E+00  Schizosaccharomyces pombe